Protein AF-A0A183GNB1-F1 (afdb_monomer_lite)

InterPro domains:
  IPR002225 3-beta hydroxysteroid dehydrogenase/isomerase [PF01073] (39-148)
  IPR036291 NAD(P)-binding domain superfamily [SSF51735] (34-168)
  IPR050177 Bifunctional lipid A modification and metabolic enzymes [PTHR43245] (42-143)

Secondary structure (DSSP, 8-state):
-EEE--TTS-HHHHHHHHHHH--TT-EEEEE--------SS----HHHHHHHHTHHHHHHHHHHHHTT--EEEEEEEGGGT-SSS---S--TTPPPPPTTT-SSHHHHHHHHHHHHHHHT-BTTBEEEEEEE----BTTBHHHHHHHHHHHHHH-GGGHHHHHHHSTTS--TT----------

Organism: Heligmosomoides polygyrus (NCBI:txid6339)

Radius of gyration: 19.59 Å; chains: 1; bounding box: 43×41×56 Å

pLDDT: mean 71.96, std 20.67, range [26.19, 97.62]

Structure (mmCIF, N/CA/C/O backbone):
data_AF-A0A183GNB1-F1
#
_entry.id   AF-A0A183GNB1-F1
#
loop_
_atom_site.group_PDB
_atom_site.id
_atom_site.type_symbol
_atom_site.label_atom_id
_atom_site.label_alt_id
_atom_site.label_comp_id
_atom_site.label_asym_id
_atom_site.label_entity_id
_atom_site.label_seq_id
_atom_site.pdbx_PDB_ins_code
_atom_site.Cartn_x
_atom_site.Cartn_y
_atom_site.Cartn_z
_atom_site.occupancy
_atom_site.B_iso_or_equiv
_atom_site.auth_seq_id
_atom_site.auth_comp_id
_atom_site.auth_asym_id
_atom_site.auth_atom_id
_atom_site.pdbx_PDB_model_num
ATOM 1 N N . MET A 1 1 ? -6.796 13.794 7.425 1.00 56.38 1 MET A N 1
ATOM 2 C CA . MET A 1 1 ? -5.483 14.149 7.999 1.00 56.38 1 MET A CA 1
ATOM 3 C C . MET A 1 1 ? -4.406 13.296 7.355 1.00 56.38 1 MET A C 1
ATOM 5 O O . MET A 1 1 ? -4.562 12.081 7.336 1.00 56.38 1 MET A O 1
ATOM 9 N N . VAL A 1 2 ? -3.344 13.912 6.834 1.00 59.19 2 VAL A N 1
ATOM 10 C CA . VAL A 1 2 ? -2.222 13.196 6.204 1.00 59.19 2 VAL A CA 1
ATOM 11 C C . VAL A 1 2 ? -1.148 12.891 7.252 1.00 59.19 2 VAL A C 1
ATOM 13 O O . VAL A 1 2 ? -0.772 13.775 8.023 1.00 59.19 2 VAL A O 1
ATOM 16 N N . ILE A 1 3 ? -0.673 11.644 7.311 1.00 66.12 3 ILE A N 1
ATOM 17 C CA . ILE A 1 3 ? 0.451 11.232 8.161 1.00 66.12 3 ILE A CA 1
ATOM 18 C C . ILE A 1 3 ? 1.480 10.481 7.326 1.00 66.12 3 ILE A C 1
ATOM 20 O O . ILE A 1 3 ? 1.217 9.423 6.750 1.00 66.12 3 ILE A O 1
ATOM 24 N N . THR A 1 4 ? 2.696 11.002 7.349 1.00 60.69 4 THR A N 1
ATOM 25 C CA . THR A 1 4 ? 3.888 10.347 6.820 1.00 60.69 4 THR A CA 1
ATOM 26 C C . THR A 1 4 ? 4.558 9.531 7.923 1.00 60.69 4 THR A C 1
ATOM 28 O O . THR A 1 4 ? 4.643 9.999 9.062 1.00 60.69 4 THR A O 1
ATOM 31 N N . SER A 1 5 ? 5.108 8.356 7.616 1.00 56.81 5 SER A N 1
ATOM 32 C CA . SER A 1 5 ? 5.868 7.526 8.573 1.00 56.81 5 SER A CA 1
ATOM 33 C C . SER A 1 5 ? 7.277 8.072 8.894 1.00 56.81 5 SER A C 1
ATOM 35 O O . SER A 1 5 ? 8.180 7.305 9.223 1.00 56.81 5 SER A O 1
ATOM 37 N N . ASN A 1 6 ? 7.455 9.400 8.840 1.00 53.28 6 ASN A N 1
ATOM 38 C CA . ASN A 1 6 ? 8.746 10.085 8.886 1.00 53.28 6 ASN A CA 1
ATOM 39 C C . ASN A 1 6 ? 9.591 9.662 10.101 1.00 53.28 6 ASN A C 1
ATOM 41 O O . ASN A 1 6 ? 9.135 9.693 11.251 1.00 53.28 6 ASN A O 1
ATOM 45 N N . ILE A 1 7 ? 10.832 9.249 9.826 1.00 46.75 7 ILE A N 1
ATOM 46 C CA . ILE A 1 7 ? 11.751 8.651 10.806 1.00 46.75 7 ILE A CA 1
ATOM 47 C C . ILE A 1 7 ? 12.229 9.682 11.836 1.00 46.75 7 ILE A C 1
ATOM 49 O O . ILE A 1 7 ? 12.498 9.310 12.977 1.00 46.75 7 ILE A O 1
ATOM 53 N N . GLU A 1 8 ? 12.269 10.963 11.469 1.00 38.72 8 GLU A N 1
ATOM 54 C CA . GLU A 1 8 ? 12.941 12.030 12.227 1.00 38.72 8 GLU A CA 1
ATOM 55 C C . GLU A 1 8 ? 12.288 12.380 13.572 1.00 38.72 8 GLU A C 1
ATOM 57 O O . GLU A 1 8 ? 12.899 13.033 14.412 1.00 38.72 8 GLU A O 1
ATOM 62 N N . VAL A 1 9 ? 11.060 11.921 13.836 1.00 49.03 9 VAL A N 1
ATOM 63 C CA . VAL A 1 9 ? 10.393 12.179 15.121 1.00 49.03 9 VAL A CA 1
ATOM 64 C C . VAL A 1 9 ? 10.625 11.008 16.084 1.00 49.03 9 VAL A C 1
ATOM 66 O O . VAL A 1 9 ? 10.142 9.906 15.792 1.00 49.03 9 VAL A O 1
ATOM 69 N N . PRO A 1 10 ? 11.259 11.210 17.259 1.00 49.16 10 PRO A N 1
ATOM 70 C CA . PRO A 1 10 ? 11.464 10.161 18.259 1.00 49.16 10 PRO A CA 1
ATOM 71 C C . PRO A 1 10 ? 10.163 9.446 18.647 1.00 49.16 10 PRO A C 1
ATOM 73 O O . PRO A 1 10 ? 9.114 10.080 18.789 1.00 49.16 10 PRO A O 1
ATOM 76 N N . HIS A 1 11 ? 10.228 8.129 18.878 1.00 57.47 11 HIS A N 1
ATOM 77 C CA . HIS A 1 11 ? 9.062 7.250 19.076 1.00 57.47 11 HIS A CA 1
ATOM 78 C C . HIS A 1 11 ? 8.046 7.771 20.117 1.00 57.47 11 HIS A C 1
ATOM 80 O O . HIS A 1 11 ? 6.846 7.825 19.844 1.00 57.47 11 HIS A O 1
ATOM 86 N N . LYS A 1 12 ? 8.514 8.242 21.285 1.00 58.78 12 LYS A N 1
ATOM 87 C CA . LYS A 1 12 ? 7.648 8.812 22.338 1.00 58.78 12 LYS A CA 1
ATOM 88 C C . LYS A 1 12 ? 6.922 10.086 21.875 1.00 58.78 12 LYS A C 1
ATOM 90 O O . LYS A 1 12 ? 5.723 10.241 22.108 1.00 58.78 12 LYS A O 1
ATOM 95 N N . ARG A 1 13 ? 7.629 10.982 21.177 1.00 60.34 13 ARG A N 1
ATOM 96 C CA . ARG A 1 13 ? 7.085 12.252 20.666 1.00 60.34 13 ARG A CA 1
ATOM 97 C C . ARG A 1 13 ? 6.095 12.004 19.525 1.00 60.34 13 ARG A C 1
ATOM 99 O O . ARG A 1 13 ? 5.042 12.636 19.483 1.00 60.34 13 ARG A O 1
ATOM 106 N N . ARG A 1 14 ? 6.372 11.008 18.678 1.00 64.62 14 ARG A N 1
ATOM 107 C CA . ARG A 1 14 ? 5.491 10.545 17.599 1.00 64.62 14 ARG A CA 1
ATOM 108 C C . ARG A 1 14 ? 4.160 10.027 18.136 1.00 64.62 14 ARG A C 1
ATOM 110 O O . ARG A 1 14 ? 3.121 10.508 17.703 1.00 64.62 14 ARG A O 1
ATOM 117 N N . ASN A 1 15 ? 4.171 9.142 19.133 1.00 63.59 15 ASN A N 1
ATOM 118 C CA . ASN A 1 15 ? 2.938 8.613 19.729 1.00 63.59 15 ASN A CA 1
ATOM 119 C C . ASN A 1 15 ? 2.092 9.706 20.393 1.00 63.59 15 ASN A C 1
ATOM 121 O O . ASN A 1 15 ? 0.869 9.684 20.281 1.00 63.59 15 ASN A O 1
ATOM 125 N N . LYS A 1 16 ? 2.723 10.701 21.031 1.00 67.00 16 LYS A N 1
ATOM 126 C CA . LYS A 1 16 ? 2.013 11.863 21.590 1.00 67.00 16 LYS A CA 1
ATOM 127 C C . LYS A 1 16 ? 1.358 12.716 20.495 1.00 67.00 16 LYS A C 1
ATOM 129 O O . LYS A 1 16 ? 0.213 13.134 20.653 1.00 67.00 16 LYS A O 1
ATOM 134 N N . ILE A 1 17 ? 2.048 12.933 19.371 1.00 68.00 17 ILE A N 1
ATOM 135 C CA . ILE A 1 17 ? 1.496 13.642 18.206 1.00 68.00 17 ILE A CA 1
ATOM 136 C C . ILE A 1 17 ? 0.333 12.853 17.596 1.00 68.00 17 ILE A C 1
ATOM 138 O O . ILE A 1 17 ? -0.721 13.439 17.368 1.00 68.00 17 ILE A O 1
ATOM 142 N N . LEU A 1 18 ? 0.494 11.543 17.385 1.00 67.44 18 LEU A N 1
ATOM 143 C CA . LEU A 1 18 ? -0.556 10.669 16.853 1.00 67.44 18 LEU A CA 1
ATOM 144 C C . LEU A 1 18 ? -1.793 10.675 17.761 1.00 67.44 18 LEU A C 1
ATOM 146 O O . LEU A 1 18 ? -2.888 10.883 17.255 1.00 67.44 18 LEU A 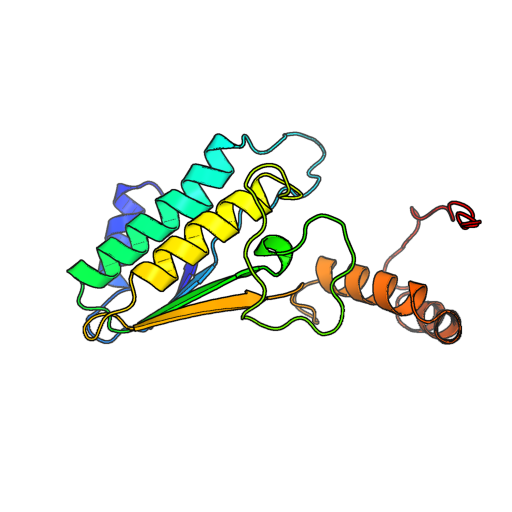O 1
ATOM 150 N N . LYS A 1 19 ? -1.627 10.590 19.089 1.00 67.12 19 LYS A N 1
ATOM 151 C CA . LYS A 1 19 ? -2.716 10.739 20.080 1.00 67.12 19 LYS A CA 1
ATOM 152 C C . LYS A 1 19 ? -3.455 12.059 19.974 1.00 67.12 19 LYS A C 1
ATOM 154 O O . LYS A 1 19 ? -4.679 12.073 20.001 1.00 67.12 19 LYS A O 1
ATOM 159 N N . LYS A 1 20 ? -2.732 13.167 19.823 1.00 69.00 20 LYS A N 1
ATOM 160 C CA . LYS A 1 20 ? -3.358 14.491 19.713 1.00 69.00 20 LYS A CA 1
ATOM 161 C C . LYS A 1 20 ? -4.121 14.663 18.394 1.00 69.00 20 LYS A C 1
ATOM 163 O O . LYS A 1 20 ? -5.137 15.356 18.362 1.00 69.00 20 LYS A O 1
ATOM 168 N N . LYS A 1 21 ? -3.597 14.070 17.320 1.00 69.38 21 LYS A N 1
ATOM 169 C CA . LYS A 1 21 ? -4.018 14.301 15.936 1.00 69.38 21 LYS A CA 1
ATOM 170 C C . LYS A 1 21 ? -5.082 13.306 15.430 1.00 69.38 21 LYS A C 1
ATOM 172 O O . LYS A 1 21 ? -5.975 13.707 14.694 1.00 69.38 21 LYS A O 1
ATOM 177 N N . LEU A 1 22 ? -5.019 12.033 15.821 1.00 68.19 22 LEU A N 1
ATOM 178 C CA . LEU A 1 22 ? -6.016 11.003 15.495 1.00 68.19 22 LEU A CA 1
ATOM 179 C C . LEU A 1 22 ? -7.053 10.937 16.618 1.00 68.19 22 LEU A C 1
ATOM 181 O O . LEU A 1 22 ? -6.831 10.302 17.648 1.00 68.19 22 LEU A O 1
ATOM 185 N N . ARG A 1 23 ? -8.174 11.627 16.409 1.00 66.75 23 ARG A N 1
ATOM 186 C CA . ARG A 1 23 ? -9.365 11.572 17.266 1.00 66.75 23 ARG A CA 1
ATOM 187 C C . ARG A 1 23 ? -10.403 10.622 16.659 1.00 66.75 23 ARG A C 1
ATOM 189 O O . ARG A 1 23 ? -10.332 10.320 15.465 1.00 66.75 23 ARG A O 1
ATOM 196 N N . CYS A 1 24 ? -11.370 10.191 17.469 1.00 61.50 24 CYS A N 1
ATOM 197 C CA . CYS A 1 24 ? -12.533 9.436 16.996 1.00 61.50 24 CYS A CA 1
ATOM 198 C C . CYS A 1 24 ? -13.189 10.170 15.808 1.00 61.50 24 CYS A C 1
ATOM 200 O O . CYS A 1 24 ? -13.347 11.391 15.852 1.00 61.50 24 CYS A O 1
ATOM 202 N N . GLY A 1 25 ? -13.496 9.449 14.726 1.00 61.12 25 GLY A N 1
ATOM 203 C CA . GLY A 1 25 ? -14.081 10.025 13.504 1.00 61.12 25 GLY A CA 1
ATOM 204 C C . GLY A 1 25 ? -13.089 10.634 12.498 1.00 61.12 25 GLY A C 1
ATOM 205 O O . GLY A 1 25 ? -13.501 11.058 11.417 1.00 61.12 25 GLY A O 1
ATOM 206 N N . ALA A 1 26 ? -11.783 10.661 12.794 1.00 65.81 26 ALA A N 1
ATOM 207 C CA . ALA A 1 26 ? -10.776 11.141 11.846 1.00 65.81 26 ALA A CA 1
ATOM 208 C C . ALA A 1 26 ? -10.652 10.234 10.603 1.00 65.81 26 ALA A C 1
ATOM 210 O O . ALA A 1 26 ? -11.013 9.061 10.609 1.00 65.81 26 ALA A O 1
ATOM 211 N N . ARG A 1 27 ? -10.092 10.780 9.519 1.00 76.62 27 ARG A N 1
ATOM 212 C CA . ARG A 1 27 ? -9.706 10.018 8.318 1.00 76.62 27 ARG A CA 1
ATOM 213 C C . ARG A 1 27 ? -8.201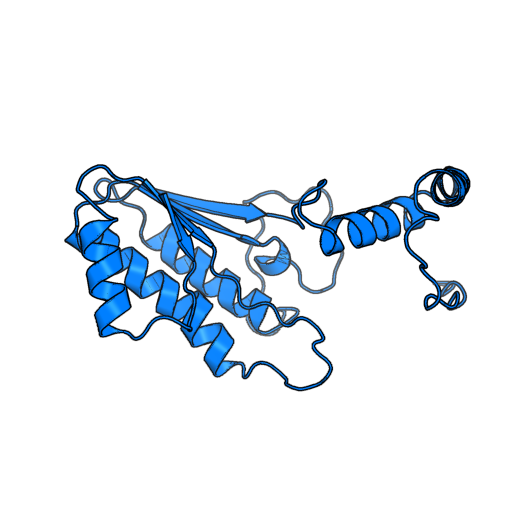 10.103 8.154 1.00 76.62 27 ARG A C 1
ATOM 215 O O . ARG A 1 27 ? -7.660 11.219 8.141 1.00 76.62 27 ARG A O 1
ATOM 222 N N . LEU A 1 28 ? -7.538 8.959 8.047 1.00 73.81 28 LEU A N 1
ATOM 223 C CA . LEU A 1 28 ? -6.092 8.888 7.907 1.00 73.81 28 LEU A CA 1
ATOM 224 C C . LEU A 1 28 ? -5.704 8.692 6.444 1.00 73.81 28 LEU A C 1
ATOM 226 O O . LEU A 1 28 ? -6.127 7.727 5.831 1.00 73.81 28 LEU A O 1
ATOM 230 N N . PHE A 1 29 ? -4.874 9.585 5.913 1.00 72.88 29 PHE A N 1
ATOM 231 C CA . PHE A 1 29 ? -4.192 9.407 4.633 1.00 72.88 29 PHE A CA 1
ATOM 232 C C . PHE A 1 29 ? -2.723 9.120 4.912 1.00 72.88 29 PHE A C 1
ATOM 234 O O . PHE A 1 29 ? -2.007 9.981 5.431 1.00 72.88 29 PHE A O 1
ATOM 241 N N . HIS A 1 30 ? -2.280 7.903 4.629 1.00 73.12 30 HIS A N 1
ATOM 242 C CA . HIS A 1 30 ? -0.932 7.463 4.932 1.00 73.12 30 HIS A CA 1
ATOM 243 C C . HIS A 1 30 ? -0.051 7.462 3.686 1.00 73.12 30 HIS A C 1
ATOM 245 O O . HIS A 1 30 ? -0.259 6.674 2.769 1.00 73.12 30 HIS A O 1
ATOM 251 N N . GLN A 1 31 ? 0.977 8.310 3.695 1.00 70.69 31 GLN A N 1
ATOM 252 C CA . GLN A 1 31 ? 2.046 8.295 2.701 1.00 70.69 31 GLN A CA 1
ATOM 253 C C . GLN A 1 31 ? 3.300 7.670 3.321 1.00 70.69 31 GLN A C 1
ATOM 255 O O . GLN A 1 31 ? 4.068 8.344 4.012 1.00 70.69 31 GLN A O 1
ATOM 260 N N . SER A 1 32 ? 3.499 6.364 3.116 1.00 64.06 32 SER A N 1
ATOM 261 C CA . SER A 1 32 ? 4.799 5.735 3.370 1.00 64.06 32 SER A CA 1
ATOM 262 C C . SER A 1 32 ? 5.718 5.985 2.184 1.00 64.06 32 SER A C 1
ATOM 264 O O . SER A 1 32 ? 5.451 5.518 1.073 1.00 64.06 32 SER A O 1
ATOM 266 N N . ASN A 1 33 ? 6.775 6.764 2.413 1.00 63.09 33 ASN A N 1
ATOM 267 C CA . ASN A 1 33 ? 7.692 7.155 1.353 1.00 63.09 33 ASN A CA 1
ATOM 268 C C . ASN A 1 33 ? 9.140 7.168 1.848 1.00 63.09 33 ASN A C 1
ATOM 270 O O . ASN A 1 33 ? 9.674 8.197 2.247 1.00 63.09 33 ASN A O 1
ATOM 274 N N . ILE A 1 34 ? 9.786 6.005 1.788 1.00 59.09 34 ILE A N 1
ATOM 275 C CA . ILE A 1 34 ? 11.235 5.941 1.573 1.00 59.09 34 ILE A CA 1
ATOM 276 C C . ILE A 1 34 ? 11.454 5.294 0.229 1.00 59.09 34 ILE A C 1
ATOM 278 O O . ILE A 1 34 ? 11.365 4.077 0.105 1.00 59.09 34 ILE A O 1
ATOM 282 N N . PHE A 1 35 ? 11.698 6.133 -0.766 1.00 59.47 35 PHE A N 1
ATOM 283 C CA . PHE A 1 35 ? 12.087 5.720 -2.101 1.00 59.47 35 PHE A CA 1
ATOM 284 C C . PHE A 1 35 ? 13.616 5.752 -2.182 1.00 59.47 35 PHE A C 1
ATOM 286 O O . PHE A 1 35 ? 14.232 6.687 -1.668 1.00 59.47 35 PHE A O 1
ATOM 293 N N . HIS A 1 36 ? 14.239 4.773 -2.841 1.00 52.38 36 HIS A N 1
ATOM 294 C CA . HIS A 1 36 ? 15.641 4.906 -3.244 1.00 52.38 36 HIS A CA 1
ATOM 295 C C . HIS A 1 36 ? 15.725 6.010 -4.301 1.00 52.38 36 HIS A C 1
ATOM 297 O O . HIS A 1 36 ? 15.523 5.776 -5.491 1.00 52.38 36 HIS A O 1
ATOM 303 N N . THR A 1 37 ? 15.978 7.245 -3.885 1.00 40.00 37 THR A N 1
ATOM 304 C CA . THR A 1 37 ? 16.482 8.265 -4.802 1.00 40.00 37 THR A CA 1
ATOM 305 C C . THR A 1 37 ? 17.996 8.209 -4.773 1.00 40.00 37 THR A C 1
ATOM 307 O O . THR A 1 37 ? 18.565 8.068 -3.696 1.00 40.00 37 THR A O 1
ATOM 310 N N . GLN A 1 38 ? 18.620 8.337 -5.944 1.00 38.91 38 GLN A N 1
ATOM 311 C CA . GLN A 1 38 ? 20.061 8.482 -6.179 1.00 38.91 38 GLN A CA 1
ATOM 312 C C . GLN A 1 38 ? 20.663 9.717 -5.467 1.00 38.91 38 GLN A C 1
ATOM 314 O O . GLN A 1 38 ? 21.248 10.597 -6.096 1.00 38.91 38 GLN A O 1
ATOM 319 N N . SER A 1 39 ? 20.528 9.832 -4.147 1.00 38.16 39 SER A N 1
ATOM 320 C CA . SER A 1 39 ? 21.435 10.648 -3.357 1.00 38.16 39 SER A CA 1
ATOM 321 C C . SER A 1 39 ? 22.788 9.967 -3.460 1.00 38.16 39 SER A C 1
ATOM 323 O O . SER A 1 39 ? 22.944 8.827 -3.036 1.00 38.16 39 SER A O 1
ATOM 325 N N . ARG A 1 40 ? 23.743 10.667 -4.075 1.00 36.91 40 ARG A N 1
ATOM 326 C CA . ARG A 1 40 ? 25.112 10.252 -4.429 1.00 36.91 40 ARG A CA 1
ATOM 327 C C . ARG A 1 40 ? 25.969 9.648 -3.296 1.00 36.91 40 ARG A C 1
ATOM 329 O O . ARG A 1 40 ? 27.158 9.446 -3.500 1.00 36.91 40 ARG A O 1
ATOM 336 N N . LYS A 1 41 ? 25.403 9.351 -2.125 1.00 35.00 41 LYS A N 1
ATOM 337 C CA . LYS A 1 41 ? 25.987 8.573 -1.031 1.00 35.00 41 LYS A CA 1
ATOM 338 C C . LYS A 1 41 ? 24.854 7.881 -0.264 1.00 35.00 41 LYS A C 1
ATOM 340 O O . LYS A 1 41 ? 24.069 8.559 0.391 1.00 35.00 41 LYS A O 1
ATOM 345 N N . GLY A 1 42 ? 24.794 6.554 -0.325 1.00 39.88 42 GLY A N 1
ATOM 346 C CA . GLY A 1 42 ? 23.996 5.736 0.586 1.00 39.88 42 GLY A CA 1
ATOM 347 C C . GLY A 1 42 ? 22.846 5.002 -0.086 1.00 39.88 42 GLY A C 1
ATOM 348 O O . GLY A 1 42 ? 21.763 5.553 -0.274 1.00 39.88 42 GLY A O 1
ATOM 349 N N . ASP A 1 43 ? 23.064 3.719 -0.362 1.00 47.56 43 ASP A N 1
ATOM 350 C CA . ASP A 1 43 ? 21.967 2.768 -0.431 1.00 47.56 43 ASP A CA 1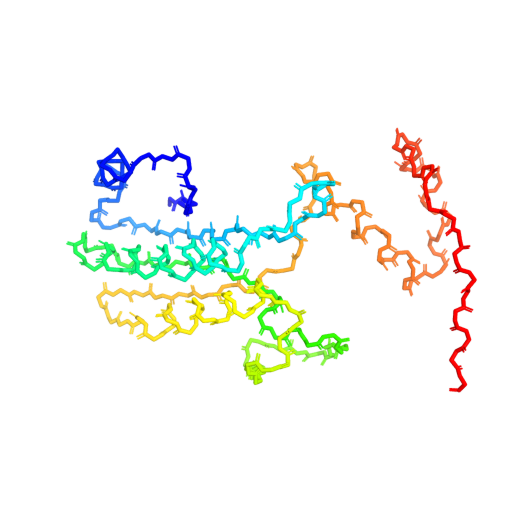
ATOM 351 C C . ASP A 1 43 ? 21.143 2.890 0.855 1.00 47.56 43 ASP A C 1
ATOM 353 O O . ASP A 1 43 ? 21.646 2.629 1.952 1.00 47.56 43 ASP A O 1
ATOM 357 N N . PHE A 1 44 ? 19.877 3.298 0.765 1.00 55.56 44 PHE A N 1
ATOM 358 C CA . PHE A 1 44 ? 18.994 3.123 1.908 1.00 55.56 44 PHE A CA 1
ATOM 359 C C . PHE A 1 44 ? 18.908 1.625 2.196 1.00 55.56 44 PHE A C 1
ATOM 361 O O . PHE A 1 44 ? 18.407 0.847 1.391 1.00 55.56 44 PHE A O 1
ATOM 368 N N . ASN A 1 45 ? 19.415 1.212 3.358 1.00 75.44 45 ASN A N 1
ATOM 369 C CA . ASN A 1 45 ? 19.404 -0.185 3.770 1.00 75.44 45 ASN A CA 1
ATOM 370 C C . ASN A 1 45 ? 17.974 -0.748 3.635 1.00 75.44 45 ASN A C 1
ATOM 372 O O . ASN A 1 45 ? 17.024 -0.147 4.146 1.00 75.44 45 ASN A O 1
ATOM 376 N N . ARG A 1 46 ? 17.817 -1.905 2.972 1.00 82.12 46 ARG A N 1
ATOM 377 C CA . ARG A 1 46 ? 16.538 -2.633 2.824 1.00 82.12 46 ARG A CA 1
ATOM 378 C C . ARG A 1 46 ? 15.762 -2.709 4.141 1.00 82.12 46 ARG A C 1
ATOM 380 O O . ARG A 1 46 ? 14.541 -2.563 4.155 1.00 82.12 46 ARG A O 1
ATOM 387 N N . TYR A 1 47 ? 16.482 -2.851 5.253 1.00 84.44 47 TYR A N 1
ATOM 388 C CA . TYR A 1 47 ? 15.938 -2.798 6.604 1.00 84.44 47 TYR A CA 1
ATOM 389 C C . TYR A 1 47 ? 15.160 -1.505 6.894 1.00 84.44 47 TYR A C 1
ATOM 391 O O . TYR A 1 47 ? 14.050 -1.555 7.420 1.00 84.44 47 TYR A O 1
ATOM 399 N N . MET A 1 48 ? 15.710 -0.340 6.550 1.00 82.81 48 MET A N 1
ATOM 400 C CA . MET A 1 48 ? 15.074 0.956 6.802 1.00 82.81 48 MET A CA 1
ATOM 401 C C . MET A 1 48 ? 13.827 1.154 5.945 1.00 82.81 48 MET A C 1
ATOM 403 O O . MET A 1 48 ? 12.806 1.612 6.461 1.00 82.81 48 MET A O 1
ATOM 407 N N . ILE A 1 49 ? 13.885 0.746 4.676 1.00 84.56 49 ILE A N 1
ATOM 408 C CA . ILE A 1 49 ? 12.731 0.762 3.767 1.00 84.56 49 ILE A CA 1
ATOM 409 C C . ILE A 1 49 ? 11.605 -0.089 4.356 1.00 84.56 49 ILE A C 1
ATOM 411 O O . ILE A 1 49 ? 10.486 0.393 4.527 1.00 84.56 49 ILE A O 1
ATOM 415 N N . TYR A 1 50 ? 11.912 -1.322 4.761 1.00 87.62 50 TYR A N 1
ATOM 416 C CA . TYR A 1 50 ? 10.944 -2.224 5.378 1.00 87.62 50 TYR A CA 1
ATOM 417 C C . TYR A 1 50 ? 10.373 -1.664 6.689 1.00 87.62 50 TYR A C 1
ATOM 419 O O . TYR A 1 50 ? 9.158 -1.617 6.892 1.00 87.62 50 TYR A O 1
ATOM 427 N N . LYS A 1 51 ? 11.239 -1.172 7.579 1.00 86.19 51 LYS A N 1
ATOM 428 C CA . LYS A 1 51 ? 10.854 -0.617 8.884 1.00 86.19 51 LYS A CA 1
ATOM 429 C C . LYS A 1 51 ? 9.900 0.570 8.762 1.00 86.19 51 LYS A C 1
ATOM 431 O O . LYS A 1 51 ? 9.064 0.780 9.640 1.00 86.19 51 LYS A O 1
ATOM 436 N N . VAL A 1 52 ? 10.018 1.368 7.710 1.00 83.69 52 VAL A N 1
ATOM 437 C CA . VAL A 1 52 ? 9.191 2.566 7.541 1.00 83.69 52 VAL A CA 1
ATOM 438 C C . VAL A 1 52 ? 7.949 2.288 6.724 1.00 83.69 52 VAL A C 1
ATOM 440 O O . VAL A 1 52 ? 6.866 2.725 7.119 1.00 83.69 52 VAL A O 1
ATOM 443 N N . ASN A 1 53 ? 8.094 1.560 5.621 1.00 89.12 53 ASN A N 1
ATOM 444 C CA . ASN A 1 53 ? 6.986 1.314 4.713 1.00 89.12 53 ASN A CA 1
ATOM 445 C C . ASN A 1 53 ? 6.071 0.202 5.211 1.00 89.12 53 ASN A C 1
ATOM 447 O O . ASN A 1 53 ? 4.869 0.352 5.083 1.00 89.12 53 ASN A O 1
ATOM 451 N N . VAL A 1 54 ? 6.603 -0.863 5.816 1.00 91.12 54 VAL A N 1
ATOM 452 C CA . VAL A 1 54 ? 5.792 -1.994 6.299 1.00 91.12 54 VAL A CA 1
ATOM 453 C C . VAL A 1 54 ? 5.464 -1.809 7.774 1.00 91.12 54 VAL A C 1
ATOM 455 O O . VAL A 1 54 ? 4.313 -1.590 8.147 1.00 91.12 54 VAL A O 1
ATOM 458 N N . VAL A 1 55 ? 6.486 -1.794 8.636 1.00 90.62 55 VAL A N 1
ATOM 459 C CA . VAL A 1 55 ? 6.270 -1.729 10.095 1.00 90.62 55 VAL A CA 1
ATOM 460 C C . VAL A 1 55 ? 5.613 -0.406 10.508 1.00 90.62 55 VAL A C 1
ATOM 462 O O . VAL A 1 55 ? 4.802 -0.371 11.434 1.00 90.62 55 VAL A O 1
ATOM 465 N N . GLY A 1 56 ? 5.928 0.696 9.821 1.00 87.50 56 GLY A N 1
ATOM 466 C CA . GLY A 1 56 ? 5.263 1.983 10.030 1.00 87.50 56 GLY A CA 1
ATOM 467 C C . GLY A 1 56 ? 3.764 1.932 9.722 1.00 87.50 56 GLY A C 1
ATOM 468 O O . GLY A 1 56 ? 2.969 2.422 10.525 1.00 87.50 56 GLY A O 1
ATOM 469 N N . THR A 1 57 ? 3.378 1.303 8.611 1.00 91.38 57 THR A N 1
ATOM 470 C CA . THR A 1 57 ? 1.973 1.143 8.211 1.00 91.38 57 THR A CA 1
ATOM 471 C C . THR A 1 57 ? 1.212 0.239 9.177 1.00 91.38 57 THR A C 1
ATOM 473 O O . THR A 1 57 ? 0.165 0.652 9.673 1.00 91.38 57 THR A O 1
ATOM 476 N N . LEU A 1 58 ? 1.772 -0.917 9.553 1.00 93.19 58 LEU A N 1
ATOM 477 C CA . LEU A 1 58 ? 1.164 -1.829 10.533 1.00 93.19 58 LEU A CA 1
ATOM 478 C C . LEU A 1 58 ? 0.865 -1.135 11.867 1.00 93.19 58 LEU A C 1
ATOM 480 O O . LEU A 1 58 ? -0.223 -1.263 12.427 1.00 93.19 58 LEU A O 1
ATOM 484 N N . ARG A 1 59 ? 1.809 -0.323 12.357 1.00 90.56 59 ARG A N 1
ATOM 485 C CA . ARG A 1 59 ? 1.611 0.459 13.584 1.00 90.56 59 ARG A CA 1
ATOM 486 C C . ARG A 1 59 ? 0.490 1.479 13.452 1.00 90.56 59 ARG A C 1
ATOM 488 O O . ARG A 1 59 ? -0.232 1.695 14.419 1.00 90.56 59 ARG A O 1
ATOM 495 N N . LEU A 1 60 ? 0.353 2.128 12.297 1.00 89.50 60 LEU A N 1
ATOM 496 C CA . LEU A 1 60 ? -0.723 3.093 12.075 1.00 89.50 60 LEU A CA 1
ATOM 497 C C . LEU A 1 60 ? -2.091 2.412 11.968 1.00 89.50 60 LEU A C 1
ATOM 499 O O . LEU A 1 60 ? -3.055 2.965 12.493 1.00 89.50 60 LEU A O 1
ATOM 503 N N . LEU A 1 61 ? -2.177 1.228 11.355 1.00 91.69 61 LEU A N 1
ATOM 504 C CA . LEU A 1 61 ? -3.403 0.421 11.334 1.00 91.69 61 LEU A CA 1
ATOM 505 C C . LEU A 1 61 ? -3.836 0.051 12.755 1.00 91.69 61 LEU A C 1
ATOM 507 O O . LEU A 1 61 ? -4.964 0.333 13.154 1.00 91.69 61 LEU A O 1
ATOM 511 N N . GLU A 1 62 ? -2.910 -0.480 13.553 1.00 91.19 62 GLU A N 1
ATOM 512 C CA . GLU A 1 62 ? -3.158 -0.813 14.959 1.00 91.19 62 GLU A CA 1
ATOM 513 C C . GLU A 1 62 ? -3.607 0.410 15.765 1.00 91.19 62 GLU A C 1
ATOM 515 O O . GLU A 1 62 ? -4.542 0.371 16.566 1.00 91.19 62 GLU A O 1
ATOM 520 N N . TYR A 1 63 ? -2.971 1.546 15.509 1.00 88.31 63 TYR A N 1
ATOM 521 C CA . TYR A 1 63 ? -3.322 2.793 16.154 1.00 88.31 63 TYR A CA 1
ATOM 522 C C . TYR A 1 63 ? -4.731 3.279 15.767 1.00 88.31 63 TYR A C 1
ATOM 524 O O . TYR A 1 63 ? -5.479 3.752 16.625 1.00 88.31 63 TYR A O 1
ATOM 532 N N . CYS A 1 64 ? -5.119 3.134 14.498 1.00 89.12 64 CYS A N 1
ATOM 533 C CA . CYS A 1 64 ? -6.464 3.466 14.028 1.00 89.12 64 CYS A CA 1
ATOM 534 C C . CYS A 1 64 ? -7.529 2.607 14.706 1.00 89.12 64 CYS A C 1
ATOM 536 O O . CYS A 1 64 ? -8.543 3.153 15.141 1.00 89.12 64 CYS A O 1
ATOM 538 N N . ARG A 1 65 ? -7.261 1.307 14.889 1.00 90.12 65 ARG A N 1
ATOM 539 C CA . ARG A 1 65 ? -8.142 0.400 15.639 1.00 90.12 65 ARG A CA 1
ATOM 540 C C . ARG A 1 65 ? -8.335 0.873 17.078 1.00 90.12 65 ARG A C 1
ATOM 542 O O . ARG A 1 65 ? -9.466 1.087 17.507 1.00 90.12 65 ARG A O 1
ATOM 549 N N . ARG A 1 66 ? -7.242 1.137 17.803 1.00 90.06 66 ARG A N 1
ATOM 550 C CA . ARG A 1 66 ? -7.291 1.595 19.209 1.00 90.06 66 ARG A CA 1
ATOM 551 C C . ARG A 1 66 ? -8.028 2.919 19.389 1.00 90.06 66 ARG A C 1
ATOM 553 O O . ARG A 1 66 ? -8.727 3.104 20.379 1.00 90.06 66 ARG A O 1
ATOM 560 N N . MET A 1 67 ? -7.866 3.841 18.443 1.00 87.12 67 MET A N 1
ATOM 561 C CA . MET A 1 67 ? -8.461 5.180 18.513 1.00 87.12 67 MET A CA 1
ATOM 562 C C . MET A 1 67 ? -9.828 5.289 17.827 1.00 87.12 67 MET A C 1
ATOM 564 O O . MET A 1 67 ? -10.352 6.400 17.726 1.00 87.12 67 MET A O 1
ATOM 568 N N . LYS A 1 68 ? -10.402 4.173 17.354 1.00 91.56 68 LYS A N 1
ATOM 569 C CA . LYS A 1 68 ? -11.687 4.133 16.633 1.00 91.56 68 LYS A CA 1
ATOM 570 C C . LYS A 1 68 ? -11.721 5.115 15.455 1.00 91.56 68 LYS A C 1
ATOM 572 O O . LYS A 1 68 ? -12.669 5.876 15.261 1.00 91.56 68 LYS A O 1
ATOM 577 N N . VAL A 1 69 ? -10.633 5.143 14.691 1.00 89.75 69 VAL A N 1
ATOM 578 C CA . VAL A 1 69 ? -10.534 5.912 13.449 1.00 89.75 69 VAL A CA 1
ATOM 579 C C . VAL A 1 69 ? -11.248 5.097 12.373 1.00 89.75 69 VAL A C 1
ATOM 581 O O . VAL A 1 69 ? -10.785 4.006 12.067 1.00 89.75 69 VAL A O 1
ATOM 584 N N . PRO A 1 70 ? -12.352 5.583 11.786 1.00 92.00 70 PRO A N 1
ATOM 585 C CA . PRO A 1 70 ? -13.195 4.747 10.934 1.00 92.00 70 PRO A CA 1
ATOM 586 C C . PRO A 1 70 ? -12.636 4.514 9.525 1.00 92.00 70 PRO A C 1
ATOM 588 O O . PRO A 1 70 ? -13.178 3.682 8.802 1.00 92.00 70 PRO A O 1
ATOM 591 N N . ARG A 1 71 ? -11.633 5.291 9.078 1.00 93.25 71 ARG A N 1
ATOM 592 C CA . ARG A 1 71 ? -11.154 5.265 7.683 1.00 93.25 71 ARG A CA 1
ATOM 593 C C . ARG A 1 71 ? -9.641 5.430 7.557 1.00 93.25 71 ARG A C 1
ATOM 595 O O . ARG A 1 71 ? -9.079 6.393 8.091 1.00 93.25 71 ARG A O 1
ATOM 602 N N . PHE A 1 72 ? -9.021 4.557 6.768 1.00 93.69 72 PHE A N 1
ATOM 603 C CA . PHE A 1 72 ? -7.594 4.552 6.447 1.00 93.69 72 PHE A CA 1
ATOM 604 C C . PHE A 1 72 ? -7.374 4.466 4.933 1.00 93.69 72 PHE A C 1
ATOM 606 O O . PHE A 1 72 ? -7.676 3.460 4.307 1.00 93.69 72 PHE A O 1
ATOM 613 N N . VAL A 1 73 ? -6.798 5.504 4.338 1.00 92.75 73 VAL A N 1
ATOM 614 C CA . VAL A 1 73 ? -6.409 5.527 2.926 1.00 92.75 73 VAL A CA 1
ATOM 615 C C . VAL A 1 73 ? -4.894 5.424 2.838 1.00 92.75 73 VAL A C 1
ATOM 617 O O . VAL A 1 73 ? -4.168 6.275 3.356 1.00 92.75 73 VAL A O 1
ATOM 620 N N . PHE A 1 74 ? -4.407 4.383 2.180 1.00 93.38 74 PHE A N 1
ATOM 621 C CA . PHE A 1 74 ? -3.000 4.152 1.917 1.00 93.38 74 PHE A CA 1
ATOM 622 C C . PHE A 1 74 ? -2.622 4.701 0.545 1.00 93.38 74 PHE A C 1
ATOM 624 O O . PHE A 1 74 ? -3.158 4.286 -0.478 1.00 93.38 74 PHE A O 1
ATOM 631 N N . ALA A 1 75 ? -1.668 5.625 0.513 1.00 90.00 75 ALA A N 1
ATOM 632 C CA . ALA A 1 75 ? -1.040 6.039 -0.729 1.00 90.00 75 ALA A CA 1
ATOM 633 C C . ALA A 1 75 ? -0.014 4.976 -1.117 1.00 90.00 75 ALA A C 1
ATOM 635 O O . ALA A 1 75 ? 1.116 4.985 -0.624 1.00 90.00 75 ALA A O 1
ATOM 636 N N . SER A 1 76 ? -0.427 4.037 -1.955 1.00 91.06 76 SER A N 1
ATOM 637 C CA . SER A 1 76 ? 0.431 3.023 -2.545 1.00 91.06 76 SER A CA 1
ATOM 638 C C . SER A 1 76 ? 1.190 3.581 -3.757 1.00 91.06 76 SER A C 1
ATOM 640 O O . SER A 1 76 ? 1.366 4.792 -3.896 1.00 91.06 76 SER A O 1
ATOM 642 N N . SER A 1 77 ? 1.715 2.706 -4.608 1.00 89.62 77 SER A N 1
ATOM 643 C CA . SER A 1 77 ? 2.469 3.074 -5.800 1.00 89.62 77 SER A CA 1
ATOM 644 C C . SER A 1 77 ? 2.210 2.079 -6.920 1.00 89.62 77 SER A C 1
ATOM 646 O O . SER A 1 77 ? 2.121 0.883 -6.664 1.00 89.62 77 SER A O 1
ATOM 648 N N . VAL A 1 78 ? 2.214 2.541 -8.171 1.00 89.88 78 VAL A N 1
ATOM 649 C CA . VAL A 1 78 ? 2.265 1.634 -9.334 1.00 89.88 78 VAL A CA 1
ATOM 650 C C . VAL A 1 78 ? 3.465 0.676 -9.297 1.00 89.88 78 VAL A C 1
ATOM 652 O O . VAL A 1 78 ? 3.436 -0.387 -9.905 1.00 89.88 78 VAL A O 1
ATOM 655 N N . ALA A 1 79 ? 4.514 1.021 -8.538 1.00 89.31 79 ALA A N 1
ATOM 656 C CA . ALA A 1 79 ? 5.698 0.191 -8.359 1.00 89.31 79 ALA A CA 1
ATOM 657 C C . ALA A 1 79 ? 5.378 -1.169 -7.713 1.00 89.31 79 ALA A C 1
ATOM 659 O O . ALA A 1 79 ? 6.204 -2.070 -7.784 1.00 89.31 79 ALA A O 1
ATOM 660 N N . VAL A 1 80 ? 4.198 -1.312 -7.096 1.00 93.56 80 VAL A N 1
ATOM 661 C CA . VAL A 1 80 ? 3.698 -2.557 -6.497 1.00 93.56 80 VAL A CA 1
ATOM 662 C C . VAL A 1 80 ? 3.468 -3.665 -7.526 1.00 93.56 80 VAL A C 1
ATOM 664 O O . VAL A 1 80 ? 3.622 -4.827 -7.177 1.00 93.56 80 VAL A O 1
ATOM 667 N N . ILE A 1 81 ? 3.140 -3.326 -8.772 1.00 93.81 81 ILE A N 1
ATOM 668 C CA . ILE A 1 81 ? 2.899 -4.312 -9.843 1.00 93.81 81 ILE A CA 1
ATOM 669 C C . ILE A 1 81 ? 3.937 -4.245 -10.967 1.00 93.81 81 ILE A C 1
ATOM 671 O O . ILE A 1 81 ? 3.955 -5.089 -11.855 1.00 93.81 81 ILE A O 1
ATOM 675 N N . PHE A 1 82 ? 4.827 -3.253 -10.932 1.00 90.62 82 PHE A N 1
ATOM 676 C CA . PHE A 1 82 ? 5.847 -3.080 -11.956 1.00 90.62 82 PHE A CA 1
ATOM 677 C C . PHE A 1 82 ? 7.048 -4.009 -11.728 1.00 90.62 82 PHE A C 1
ATOM 679 O O . PHE A 1 82 ? 7.793 -3.859 -10.755 1.00 90.62 82 PHE A O 1
ATOM 686 N N . THR A 1 83 ? 7.264 -4.921 -12.673 1.00 89.88 83 THR A N 1
ATOM 687 C CA . THR A 1 83 ? 8.361 -5.908 -12.684 1.00 89.88 83 THR A CA 1
ATOM 688 C C . THR A 1 83 ? 9.471 -5.564 -13.685 1.00 89.88 83 THR A C 1
ATOM 690 O O . THR A 1 83 ? 10.329 -6.389 -13.978 1.00 89.88 83 THR A O 1
ATOM 693 N N . GLY A 1 84 ? 9.473 -4.344 -14.234 1.00 85.56 84 GLY A N 1
ATOM 694 C CA . GLY A 1 84 ? 10.393 -3.943 -15.308 1.00 85.56 84 GLY A CA 1
ATOM 695 C C . GLY A 1 84 ? 9.851 -4.182 -16.719 1.00 85.56 84 GLY A C 1
ATOM 696 O O . GLY A 1 84 ? 10.488 -3.768 -17.682 1.00 85.56 84 GLY A O 1
ATOM 697 N N . LYS A 1 85 ? 8.676 -4.808 -16.842 1.00 86.56 85 LYS A N 1
ATOM 698 C CA . LYS A 1 85 ? 7.949 -4.990 -18.104 1.00 86.56 85 LYS A CA 1
ATOM 699 C C . LYS A 1 85 ? 6.842 -3.950 -18.246 1.00 86.56 85 LYS A C 1
ATOM 701 O O . LYS A 1 85 ? 6.335 -3.435 -17.247 1.00 86.56 85 LYS A O 1
ATOM 706 N N . GLU A 1 86 ? 6.491 -3.644 -19.489 1.00 87.00 86 GLU A N 1
ATOM 707 C CA . GLU A 1 86 ? 5.385 -2.742 -19.797 1.00 87.00 86 GLU A CA 1
ATOM 708 C C . GLU A 1 86 ? 4.061 -3.284 -19.240 1.00 87.00 86 GLU A C 1
ATOM 710 O O . GLU A 1 86 ? 3.813 -4.490 -19.238 1.00 87.00 86 GLU A O 1
ATOM 715 N N . LEU A 1 87 ? 3.222 -2.373 -18.745 1.00 87.06 87 LEU A N 1
ATOM 716 C CA . LEU A 1 87 ? 1.883 -2.670 -18.255 1.00 87.06 87 LEU A CA 1
ATOM 717 C C . LEU A 1 87 ? 0.877 -1.985 -19.183 1.00 87.06 87 LEU A C 1
ATOM 719 O O . LEU A 1 87 ? 0.748 -0.762 -19.152 1.00 87.06 87 LEU A O 1
ATOM 723 N N . VAL A 1 88 ? 0.173 -2.767 -20.000 1.00 89.94 88 VAL A N 1
ATOM 724 C CA . VAL A 1 88 ? -0.780 -2.266 -21.002 1.00 89.94 88 VAL A CA 1
ATOM 725 C C . VAL A 1 88 ? -2.204 -2.500 -20.510 1.00 89.94 88 VAL A C 1
ATOM 727 O O . VAL A 1 88 ? -2.565 -3.633 -20.208 1.00 89.94 88 VAL A O 1
ATOM 730 N N . ASN A 1 89 ? -3.010 -1.434 -20.430 1.00 89.25 89 ASN A N 1
ATOM 731 C CA . ASN A 1 89 ? -4.424 -1.480 -20.018 1.00 89.25 89 ASN A CA 1
ATOM 732 C C . ASN A 1 89 ? -4.685 -2.242 -18.701 1.00 89.25 89 ASN A C 1
ATOM 734 O O . ASN A 1 89 ? -5.722 -2.881 -18.536 1.00 89.25 89 ASN A O 1
ATOM 738 N N . VAL A 1 90 ? -3.740 -2.180 -17.760 1.00 88.50 90 VAL A N 1
ATOM 739 C CA . VAL A 1 90 ? -3.888 -2.802 -16.440 1.00 88.50 90 VAL A CA 1
ATOM 740 C C . VAL A 1 90 ? -4.762 -1.951 -15.521 1.00 88.50 90 VAL A C 1
ATOM 742 O O . VAL A 1 90 ? -4.719 -0.722 -15.571 1.00 88.50 90 VAL A O 1
ATOM 745 N N . ASN A 1 91 ? -5.507 -2.611 -14.640 1.00 89.31 91 ASN A N 1
ATOM 746 C CA . ASN A 1 91 ? -6.326 -1.979 -13.608 1.00 89.31 91 ASN A CA 1
ATOM 747 C C . ASN A 1 91 ? -5.872 -2.415 -12.198 1.00 89.31 91 ASN A C 1
ATOM 749 O O . ASN A 1 91 ? -4.837 -3.065 -12.016 1.00 89.31 91 ASN A O 1
ATOM 753 N N . GLU A 1 92 ? -6.629 -2.029 -11.176 1.00 85.19 92 GLU A N 1
ATOM 754 C CA . GLU A 1 92 ? -6.335 -2.316 -9.773 1.00 85.19 92 GLU A CA 1
ATOM 755 C C . GLU A 1 92 ? -6.375 -3.812 -9.419 1.00 85.19 92 GLU A C 1
ATOM 757 O O . GLU A 1 92 ? -5.709 -4.210 -8.460 1.00 85.19 92 GLU A O 1
ATOM 762 N N . ASP A 1 93 ? -7.062 -4.635 -10.217 1.00 90.00 93 ASP A N 1
ATOM 763 C CA . ASP A 1 93 ? -7.166 -6.088 -10.027 1.00 90.00 93 ASP A CA 1
ATOM 764 C C . ASP A 1 93 ? -5.919 -6.844 -10.508 1.00 90.00 93 ASP A C 1
ATOM 766 O O . ASP A 1 93 ? -5.784 -8.045 -10.264 1.00 90.00 93 ASP A O 1
ATOM 770 N N . TYR A 1 94 ? -4.983 -6.155 -11.174 1.00 92.88 94 TYR A N 1
ATOM 771 C CA . TYR A 1 94 ? -3.755 -6.777 -11.655 1.00 92.88 94 TYR A CA 1
ATOM 772 C C . TYR A 1 94 ? -2.987 -7.429 -10.490 1.00 92.88 94 TYR A C 1
ATOM 774 O O . TYR A 1 94 ? -2.738 -6.763 -9.467 1.00 92.88 94 TYR A O 1
ATOM 782 N N . PRO A 1 95 ? -2.603 -8.714 -10.625 1.00 93.50 95 PRO A N 1
ATOM 783 C CA . PRO A 1 95 ? -2.050 -9.478 -9.524 1.00 93.50 95 PRO A CA 1
ATOM 784 C C . PRO A 1 95 ? -0.713 -8.903 -9.072 1.00 93.50 95 PRO A C 1
ATOM 786 O O . PRO A 1 95 ? 0.068 -8.336 -9.839 1.00 93.50 95 PRO A O 1
ATOM 789 N N . TYR A 1 96 ? -0.434 -9.085 -7.788 1.00 95.25 96 TYR A N 1
ATOM 790 C CA . TYR A 1 96 ? 0.895 -8.808 -7.278 1.00 95.25 96 TYR A CA 1
ATOM 791 C C . TYR A 1 96 ? 1.894 -9.816 -7.862 1.00 95.25 96 TYR A C 1
ATOM 793 O O . TYR A 1 96 ? 1.584 -11.008 -7.879 1.00 95.25 96 TYR A O 1
ATOM 801 N N . PRO A 1 97 ? 3.100 -9.374 -8.239 1.00 94.12 97 PRO A N 1
ATOM 802 C CA . PRO A 1 97 ? 4.136 -10.271 -8.724 1.00 94.12 97 PRO A CA 1
ATOM 803 C C . PRO A 1 97 ? 4.740 -11.101 -7.583 1.00 94.12 97 PRO A C 1
ATOM 805 O O . PRO A 1 97 ? 4.554 -10.795 -6.389 1.00 94.12 97 PRO A O 1
ATOM 808 N N . ASP A 1 98 ? 5.505 -12.127 -7.951 1.00 93.94 98 ASP A N 1
ATOM 809 C CA . ASP A 1 98 ? 6.262 -12.925 -6.995 1.00 93.94 98 ASP A CA 1
ATOM 810 C C . ASP A 1 98 ? 7.346 -12.091 -6.303 1.00 93.94 98 ASP A C 1
ATOM 812 O O . ASP A 1 98 ? 7.861 -11.103 -6.833 1.00 93.94 98 ASP A O 1
ATOM 816 N N . GLU A 1 99 ? 7.758 -12.509 -5.099 1.00 88.50 99 GLU A N 1
ATOM 817 C CA . GLU A 1 99 ? 8.740 -11.746 -4.313 1.00 88.50 99 GLU A CA 1
ATOM 818 C C . GLU A 1 99 ? 10.071 -11.511 -5.044 1.00 88.50 99 GLU A C 1
ATOM 820 O O . GLU A 1 99 ? 10.754 -10.519 -4.780 1.00 88.50 99 GLU A O 1
ATOM 825 N N . ARG A 1 100 ? 10.430 -12.408 -5.966 1.00 90.38 100 ARG A N 1
ATOM 826 C CA . ARG A 1 100 ? 11.670 -12.350 -6.751 1.00 90.38 100 ARG A CA 1
ATOM 827 C C . ARG A 1 100 ? 11.575 -11.422 -7.963 1.00 90.38 100 ARG A C 1
ATOM 829 O O . ARG A 1 100 ? 12.608 -11.028 -8.491 1.00 90.38 100 ARG A O 1
ATOM 836 N N . GLU A 1 101 ? 10.365 -11.073 -8.385 1.00 91.44 101 GLU A N 1
ATOM 837 C CA . GLU A 1 101 ? 10.101 -10.275 -9.585 1.00 91.44 101 GLU A CA 1
ATOM 838 C C . GLU A 1 101 ? 9.964 -8.777 -9.287 1.00 91.44 101 GLU A C 1
ATOM 840 O O . GLU A 1 101 ? 9.919 -7.954 -10.204 1.00 91.44 101 GLU A O 1
ATOM 845 N N . TYR A 1 102 ? 9.903 -8.388 -8.008 1.00 91.56 102 TYR A N 1
ATOM 846 C CA . TYR A 1 102 ? 9.867 -6.976 -7.646 1.00 91.56 102 TYR A CA 1
ATOM 847 C C . TYR A 1 102 ? 11.116 -6.252 -8.141 1.00 91.56 102 TYR A C 1
ATOM 849 O O . TYR A 1 102 ? 12.239 -6.573 -7.751 1.00 91.56 102 TYR A O 1
ATOM 857 N N . PHE A 1 103 ? 10.894 -5.175 -8.895 1.00 86.81 103 PHE A N 1
ATOM 858 C CA . PHE A 1 103 ? 11.961 -4.356 -9.467 1.00 86.81 103 PHE A CA 1
ATOM 859 C C . PHE A 1 103 ? 12.958 -3.825 -8.420 1.00 86.81 103 PHE A C 1
ATOM 861 O O . PHE A 1 103 ? 14.145 -3.670 -8.697 1.00 86.81 103 PHE A O 1
ATOM 868 N N . CYS A 1 104 ? 12.494 -3.523 -7.201 1.00 87.00 104 CYS A N 1
ATOM 869 C CA . CYS A 1 104 ? 13.368 -3.110 -6.107 1.00 87.00 104 CYS A CA 1
ATOM 870 C C . CYS A 1 104 ? 12.755 -3.352 -4.717 1.00 87.00 104 CYS A C 1
ATOM 872 O O . CYS A 1 104 ? 11.569 -3.652 -4.558 1.00 87.00 104 CYS A O 1
ATOM 874 N N . ALA A 1 105 ? 13.564 -3.145 -3.670 1.00 87.50 105 ALA A N 1
ATOM 875 C CA . ALA A 1 105 ? 13.130 -3.284 -2.277 1.00 87.50 105 ALA A CA 1
ATOM 876 C C . ALA A 1 105 ? 11.969 -2.342 -1.906 1.00 87.50 105 ALA A C 1
ATOM 878 O O . ALA A 1 105 ? 11.137 -2.689 -1.067 1.00 87.50 105 ALA A O 1
ATOM 879 N N . TYR A 1 106 ? 11.884 -1.167 -2.541 1.00 86.69 106 TYR A N 1
ATOM 880 C CA . TYR A 1 106 ? 10.749 -0.265 -2.359 1.00 86.69 106 TYR A CA 1
ATOM 881 C C . TYR A 1 106 ? 9.452 -0.893 -2.873 1.00 86.69 106 TYR A C 1
ATOM 883 O O . TYR A 1 106 ? 8.498 -0.969 -2.098 1.00 86.69 106 TYR A O 1
ATOM 891 N N . SER A 1 107 ? 9.439 -1.392 -4.116 1.00 90.50 107 SER A N 1
ATOM 892 C CA . SER A 1 107 ? 8.288 -2.071 -4.729 1.00 90.50 107 SER A CA 1
ATOM 893 C C . SER A 1 107 ? 7.755 -3.184 -3.832 1.00 90.50 107 SER A C 1
ATOM 895 O O . SER A 1 107 ? 6.590 -3.156 -3.438 1.00 90.50 107 SER A O 1
ATOM 897 N N . CYS A 1 108 ? 8.648 -4.078 -3.396 1.00 91.88 108 CYS A N 1
ATOM 898 C CA . CYS A 1 108 ? 8.318 -5.164 -2.475 1.00 91.88 108 CYS A CA 1
ATOM 899 C C . CYS A 1 108 ? 7.737 -4.634 -1.149 1.00 91.88 108 CYS A C 1
ATOM 901 O O . CYS A 1 108 ? 6.702 -5.103 -0.679 1.00 91.88 108 CYS A O 1
ATOM 903 N N . SER A 1 109 ? 8.349 -3.603 -0.551 1.00 92.50 109 SER A N 1
ATOM 904 C CA . SER A 1 109 ? 7.871 -3.039 0.720 1.00 92.50 109 SER A CA 1
ATOM 905 C C . SER A 1 109 ? 6.494 -2.372 0.616 1.00 92.50 109 SER A C 1
ATOM 907 O O . SER A 1 109 ? 5.694 -2.474 1.544 1.00 92.50 109 SER A O 1
ATOM 909 N N . LYS A 1 110 ? 6.198 -1.700 -0.505 1.00 92.12 110 LYS A N 1
ATOM 910 C CA . LYS A 1 110 ? 4.889 -1.086 -0.751 1.00 92.12 110 LYS A CA 1
ATOM 911 C C . LYS A 1 110 ? 3.831 -2.148 -1.002 1.00 92.12 110 LYS A C 1
ATOM 913 O O . LYS A 1 110 ? 2.742 -2.006 -0.462 1.00 92.12 110 LYS A O 1
ATOM 918 N N . ALA A 1 111 ? 4.172 -3.214 -1.728 1.00 94.56 111 ALA A N 1
ATOM 919 C CA . ALA A 1 111 ? 3.269 -4.331 -1.982 1.00 94.56 111 ALA A CA 1
ATOM 920 C C . ALA A 1 111 ? 2.876 -5.035 -0.679 1.00 94.56 111 ALA A C 1
ATOM 922 O O . ALA A 1 111 ? 1.694 -5.233 -0.411 1.00 94.56 111 ALA A O 1
ATOM 923 N N . LYS A 1 112 ? 3.859 -5.326 0.187 1.00 95.50 112 LYS A N 1
ATOM 924 C CA . LYS A 1 112 ? 3.612 -5.902 1.518 1.00 95.50 112 LYS A CA 1
ATOM 925 C C . LYS A 1 112 ? 2.701 -5.005 2.356 1.00 95.50 112 LYS A C 1
ATOM 927 O O . LYS A 1 112 ? 1.700 -5.475 2.878 1.00 95.50 112 LYS A O 1
ATOM 932 N N . ALA A 1 113 ? 2.999 -3.710 2.438 1.00 94.88 113 ALA A N 1
ATOM 933 C CA . ALA A 1 113 ? 2.170 -2.766 3.185 1.00 94.88 113 ALA A CA 1
ATOM 934 C C . ALA A 1 113 ? 0.744 -2.622 2.615 1.00 94.88 113 ALA A C 1
ATOM 936 O O . ALA A 1 113 ? -0.204 -2.509 3.385 1.00 94.88 113 ALA A O 1
ATOM 937 N N . GLU A 1 114 ? 0.583 -2.637 1.288 1.00 95.69 114 GLU A N 1
ATOM 938 C CA . GLU A 1 114 ? -0.722 -2.579 0.619 1.00 95.69 114 GLU A CA 1
ATOM 939 C C . GLU A 1 114 ? -1.590 -3.787 0.982 1.00 95.69 114 GLU A C 1
ATOM 941 O O . GLU A 1 114 ? -2.728 -3.603 1.414 1.00 95.69 114 GLU A O 1
ATOM 946 N N . ARG A 1 115 ? -1.035 -5.003 0.899 1.00 96.44 115 ARG A N 1
ATOM 947 C CA . ARG A 1 115 ? -1.741 -6.238 1.276 1.00 96.44 115 ARG A CA 1
ATOM 948 C C . ARG A 1 115 ? -2.236 -6.192 2.723 1.00 96.44 115 ARG A C 1
ATOM 950 O O . ARG A 1 115 ? -3.393 -6.502 2.977 1.00 96.44 115 ARG A O 1
ATOM 957 N N . GLU A 1 116 ? -1.398 -5.735 3.651 1.00 97.38 116 GLU A N 1
ATOM 958 C CA . GLU A 1 116 ? -1.756 -5.591 5.071 1.00 97.38 116 GLU A CA 1
ATOM 959 C C . GLU A 1 116 ? -2.870 -4.560 5.305 1.00 97.38 116 GLU A C 1
ATOM 961 O O . GLU A 1 116 ? -3.734 -4.744 6.161 1.00 97.38 116 GLU A O 1
ATOM 966 N N . VAL A 1 117 ? -2.870 -3.459 4.547 1.00 96.38 117 VAL A N 1
ATOM 967 C CA . VAL A 1 117 ? -3.933 -2.447 4.621 1.00 96.38 117 VAL A CA 1
ATOM 968 C C . VAL A 1 117 ? -5.251 -3.014 4.112 1.00 96.38 117 VAL A C 1
ATOM 970 O O . VAL A 1 117 ? -6.274 -2.821 4.766 1.00 96.38 117 VAL A O 1
ATOM 973 N N . LEU A 1 118 ? -5.246 -3.701 2.970 1.00 96.50 118 LEU A N 1
ATOM 974 C CA . LEU A 1 118 ? -6.459 -4.283 2.396 1.00 96.50 118 LEU A CA 1
ATOM 975 C C . LEU A 1 118 ? -7.015 -5.403 3.287 1.00 96.50 118 LEU A C 1
ATOM 977 O O . LEU A 1 118 ? -8.210 -5.428 3.557 1.00 96.50 118 LEU A O 1
ATOM 981 N N . ALA A 1 119 ? -6.147 -6.249 3.847 1.00 97.62 119 ALA A N 1
ATOM 982 C CA . ALA A 1 119 ? -6.531 -7.279 4.815 1.00 97.62 119 ALA A CA 1
ATOM 983 C C . ALA A 1 119 ? -7.079 -6.703 6.135 1.00 97.62 119 ALA A C 1
ATOM 985 O O . ALA A 1 119 ? -7.746 -7.399 6.896 1.00 97.62 119 ALA A O 1
ATOM 986 N N . ALA A 1 120 ? -6.792 -5.433 6.431 1.00 96.94 120 ALA A N 1
ATOM 987 C CA . ALA A 1 120 ? -7.286 -4.751 7.616 1.00 96.94 120 ALA A CA 1
ATOM 988 C C . ALA A 1 120 ? -8.696 -4.151 7.463 1.00 96.94 120 ALA A C 1
ATOM 990 O O . ALA A 1 120 ? -9.194 -3.641 8.474 1.00 96.94 120 ALA A O 1
ATOM 991 N N . ASP A 1 121 ? -9.313 -4.184 6.270 1.00 97.50 121 ASP A N 1
ATOM 992 C CA . ASP A 1 121 ? -10.678 -3.678 6.057 1.00 97.50 121 ASP A CA 1
ATOM 993 C C . ASP A 1 121 ? -11.689 -4.468 6.887 1.00 97.50 121 ASP A C 1
ATOM 995 O O . ASP A 1 121 ? -11.747 -5.696 6.853 1.00 97.50 121 ASP A O 1
ATOM 999 N N . CYS A 1 122 ? -12.508 -3.749 7.646 1.00 96.62 122 CYS A N 1
ATOM 1000 C CA . CYS A 1 122 ? -13.651 -4.317 8.341 1.00 96.62 122 CYS A CA 1
ATOM 1001 C C . CYS A 1 122 ? -14.704 -3.229 8.613 1.00 96.62 122 CYS A C 1
ATOM 1003 O O . CYS A 1 122 ? -14.424 -2.037 8.457 1.00 96.62 122 CYS A O 1
ATOM 1005 N N . PRO A 1 123 ? -15.917 -3.577 9.087 1.00 96.00 123 PRO A N 1
ATOM 1006 C CA . PRO A 1 123 ? -16.950 -2.580 9.388 1.00 96.00 123 PRO A CA 1
ATOM 1007 C C . PRO A 1 123 ? -16.508 -1.474 10.362 1.00 96.00 123 PRO A C 1
ATOM 1009 O O . PRO A 1 123 ? -16.986 -0.346 10.263 1.00 96.00 123 PRO A O 1
ATOM 1012 N N . ALA A 1 124 ? -15.574 -1.770 11.275 1.00 93.5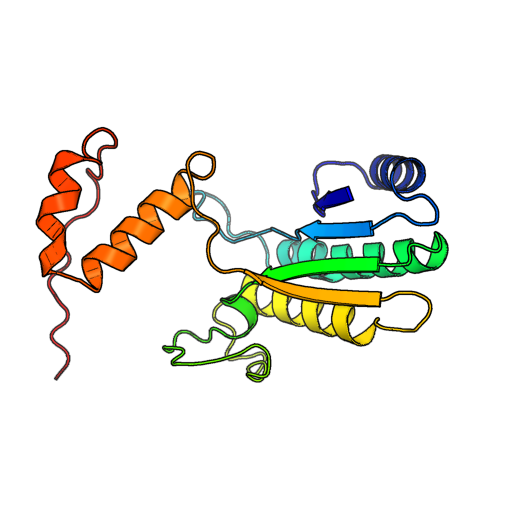6 124 ALA A N 1
ATOM 1013 C CA . ALA A 1 124 ? -15.045 -0.805 12.241 1.00 93.56 124 ALA A CA 1
ATOM 1014 C C . ALA A 1 124 ? -13.905 0.077 11.689 1.00 93.56 124 ALA A C 1
ATOM 1016 O O . ALA A 1 124 ? -13.637 1.146 12.243 1.00 93.56 124 ALA A O 1
ATOM 1017 N N . LEU A 1 125 ? -13.228 -0.354 10.621 1.00 95.12 125 LEU A N 1
ATOM 1018 C CA . LEU A 1 125 ? -12.117 0.349 9.985 1.00 95.12 125 LEU A CA 1
ATOM 1019 C C . LEU A 1 125 ? -12.164 0.091 8.480 1.00 95.12 125 LEU A C 1
ATOM 1021 O O . LEU A 1 125 ? -11.691 -0.940 8.011 1.00 95.12 125 LEU A O 1
ATOM 1025 N N . ARG A 1 126 ? -12.692 1.053 7.721 1.00 96.88 126 ARG A N 1
ATOM 1026 C CA . ARG A 1 126 ? -12.670 0.972 6.261 1.00 96.88 126 ARG A CA 1
ATOM 1027 C C . ARG A 1 126 ? -11.304 1.353 5.719 1.00 96.88 126 ARG A C 1
ATOM 1029 O O . ARG A 1 126 ? -10.789 2.423 6.065 1.00 96.88 126 ARG A O 1
ATOM 1036 N N . THR A 1 127 ? -10.727 0.516 4.872 1.00 96.44 127 THR A N 1
ATOM 1037 C CA . THR A 1 127 ? -9.421 0.748 4.264 1.00 96.44 127 THR A CA 1
ATOM 1038 C C . THR A 1 127 ? -9.511 0.862 2.745 1.00 96.44 127 THR A C 1
ATOM 1040 O O . THR A 1 127 ? -10.470 0.445 2.106 1.00 96.44 127 THR A O 1
ATOM 1043 N N . CYS A 1 128 ? -8.530 1.537 2.159 1.00 94.81 128 CYS A N 1
ATOM 1044 C CA . CYS A 1 128 ? -8.400 1.720 0.718 1.00 94.81 128 CYS A CA 1
ATOM 1045 C C . CYS A 1 128 ? -6.918 1.907 0.398 1.00 94.81 128 CYS A C 1
ATOM 1047 O O . CYS A 1 128 ? -6.200 2.533 1.183 1.00 94.81 128 CYS A O 1
ATOM 1049 N N . ALA A 1 129 ? -6.460 1.400 -0.745 1.00 93.69 129 ALA A N 1
ATOM 1050 C CA . ALA A 1 129 ? -5.116 1.635 -1.252 1.00 93.69 129 ALA A CA 1
ATOM 1051 C C . ALA A 1 129 ? -5.174 2.244 -2.655 1.00 93.69 129 ALA A C 1
ATOM 1053 O O . ALA A 1 129 ? -5.900 1.762 -3.514 1.00 93.69 129 ALA A O 1
ATOM 1054 N N . LEU A 1 130 ? -4.404 3.310 -2.876 1.00 91.25 130 LEU A N 1
ATOM 1055 C CA . LEU A 1 130 ? -4.361 4.041 -4.143 1.00 91.25 130 LEU A CA 1
ATOM 1056 C C . LEU A 1 130 ? -2.968 3.923 -4.763 1.00 91.25 130 LEU A C 1
ATOM 1058 O O . LEU A 1 130 ? -1.994 4.420 -4.192 1.00 91.25 130 LEU A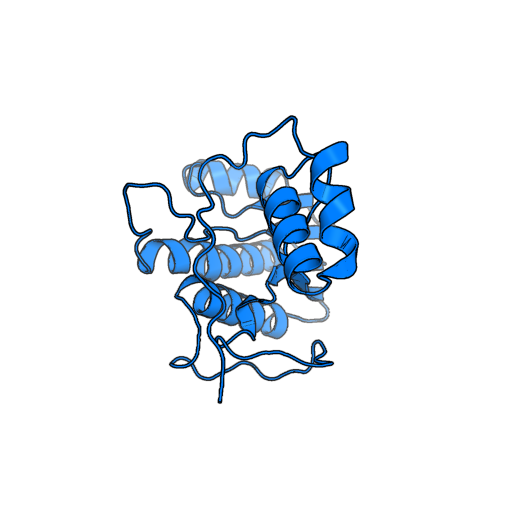 O 1
ATOM 1062 N N . ARG A 1 131 ? -2.852 3.269 -5.923 1.00 91.00 131 ARG A N 1
ATOM 1063 C CA . ARG A 1 131 ? -1.578 3.042 -6.627 1.00 91.00 131 ARG A CA 1
ATOM 1064 C C . ARG A 1 131 ? -1.189 4.256 -7.471 1.00 91.00 131 ARG A C 1
ATOM 1066 O O . ARG A 1 131 ? -1.316 4.261 -8.688 1.00 91.00 131 ARG A O 1
ATOM 1073 N N . PHE A 1 132 ? -0.682 5.305 -6.827 1.00 84.44 132 PHE A N 1
ATOM 1074 C CA . PHE A 1 132 ? -0.277 6.515 -7.546 1.00 84.44 132 PHE A CA 1
ATOM 1075 C C . PHE A 1 132 ? 0.933 6.278 -8.466 1.00 84.44 132 PHE A C 1
ATOM 1077 O O . PHE A 1 132 ? 1.918 5.629 -8.086 1.00 84.44 132 PHE A O 1
ATOM 1084 N N . ARG A 1 133 ? 0.896 6.886 -9.658 1.00 76.25 133 ARG A N 1
ATOM 1085 C CA . ARG A 1 133 ? 2.067 7.143 -10.508 1.00 76.25 133 ARG A CA 1
ATOM 1086 C C . ARG A 1 133 ? 2.493 8.593 -10.325 1.00 76.25 133 ARG A C 1
ATOM 1088 O O . ARG A 1 133 ? 1.630 9.455 -10.267 1.00 76.25 133 ARG A O 1
ATOM 1095 N N . GLY A 1 134 ? 3.812 8.813 -10.236 1.00 68.69 134 GLY A N 1
ATOM 1096 C CA . GLY A 1 134 ? 4.494 10.117 -10.163 1.00 68.69 134 GLY A CA 1
ATOM 1097 C C . GLY A 1 134 ? 3.580 11.343 -10.220 1.00 68.69 134 GLY A C 1
ATOM 1098 O O . GLY A 1 134 ? 3.234 11.791 -11.306 1.00 68.69 134 GLY A O 1
ATOM 1099 N N . ILE A 1 135 ? 3.209 11.854 -9.043 1.00 70.56 135 ILE A N 1
ATOM 1100 C CA . ILE A 1 135 ? 2.414 13.076 -8.900 1.00 70.56 135 ILE A CA 1
ATOM 1101 C C . ILE A 1 135 ? 3.232 14.221 -9.500 1.00 70.56 135 ILE A C 1
ATOM 1103 O O . ILE A 1 135 ? 4.370 14.414 -9.086 1.00 70.56 135 ILE A O 1
ATOM 1107 N N . TYR A 1 136 ? 2.684 14.944 -10.472 1.00 69.25 136 TYR A N 1
ATOM 1108 C CA . TYR A 1 136 ? 3.353 16.047 -11.165 1.00 69.25 136 TYR A CA 1
ATOM 1109 C C . TYR A 1 136 ? 2.592 17.363 -10.958 1.00 69.25 136 TYR A C 1
ATOM 1111 O O . TYR A 1 136 ? 1.431 17.360 -10.548 1.00 69.25 136 TYR A O 1
ATOM 1119 N N . GLY A 1 137 ? 3.257 18.490 -11.216 1.00 67.44 137 GLY A N 1
ATOM 1120 C CA . GLY A 1 137 ? 2.683 19.831 -11.094 1.00 67.44 137 GLY A CA 1
ATOM 1121 C C . GLY A 1 137 ? 3.658 20.849 -10.488 1.00 67.44 137 GLY A C 1
ATOM 1122 O O . GLY A 1 137 ? 4.761 20.477 -10.083 1.00 67.44 137 GLY A O 1
ATOM 1123 N N . PRO A 1 138 ? 3.255 22.129 -10.369 1.00 63.12 138 PRO A N 1
ATOM 1124 C CA . PRO A 1 138 ? 4.138 23.235 -9.969 1.00 63.12 138 PRO A CA 1
ATOM 1125 C C . PRO A 1 138 ? 4.855 23.062 -8.616 1.00 63.12 138 PRO A C 1
ATOM 1127 O O . PRO A 1 138 ? 5.866 23.711 -8.370 1.00 63.12 138 PRO A O 1
ATOM 1130 N N . GLY A 1 139 ? 4.349 22.185 -7.740 1.00 68.00 139 GLY A N 1
ATOM 1131 C CA . GLY A 1 139 ? 4.956 21.861 -6.443 1.00 68.00 139 GLY A CA 1
ATOM 1132 C C . GLY A 1 139 ? 5.892 20.645 -6.434 1.00 68.00 139 GLY A C 1
ATOM 1133 O O . GLY A 1 139 ? 6.492 20.371 -5.399 1.00 68.00 139 GLY A O 1
ATOM 1134 N N . GLU A 1 140 ? 6.021 19.910 -7.543 1.00 65.88 140 GLU A N 1
ATOM 1135 C CA . GLU A 1 140 ? 6.877 18.722 -7.650 1.00 65.88 140 GLU A CA 1
ATOM 1136 C C . GLU A 1 140 ? 7.833 18.856 -8.850 1.00 65.88 140 GLU A C 1
ATOM 1138 O O . GLU A 1 140 ? 7.527 18.410 -9.964 1.00 65.88 140 GLU A O 1
ATOM 1143 N N . PRO A 1 141 ? 9.014 19.466 -8.649 1.00 58.44 141 PRO A N 1
ATOM 1144 C CA . PRO A 1 141 ? 9.925 19.775 -9.748 1.00 58.44 141 PRO A CA 1
ATOM 1145 C C . PRO A 1 141 ? 10.523 18.513 -10.386 1.00 58.44 141 PRO A C 1
ATOM 1147 O O . PRO A 1 141 ? 10.762 18.478 -11.586 1.00 58.44 141 PRO A O 1
ATOM 1150 N N . ARG A 1 142 ? 10.716 17.424 -9.626 1.00 63.44 142 ARG A N 1
ATOM 1151 C CA . ARG A 1 142 ? 11.415 16.231 -10.138 1.00 63.44 142 ARG A CA 1
ATOM 1152 C C . ARG A 1 142 ? 10.517 15.333 -10.975 1.00 63.44 142 ARG A C 1
ATOM 1154 O O . ARG A 1 142 ? 10.990 14.712 -11.925 1.00 63.44 142 ARG A O 1
ATOM 1161 N N . ALA A 1 143 ? 9.254 15.179 -10.578 1.00 61.00 143 ALA A N 1
ATOM 1162 C CA . ALA A 1 143 ? 8.316 14.350 -11.326 1.00 61.00 143 ALA A CA 1
ATOM 1163 C C . ALA A 1 143 ? 7.851 15.050 -12.602 1.00 61.00 143 ALA A C 1
ATOM 1165 O O . ALA A 1 143 ? 7.667 14.366 -13.601 1.00 61.00 143 ALA A O 1
ATOM 1166 N N . THR A 1 144 ? 7.727 16.379 -12.581 1.00 60.59 144 THR A N 1
ATOM 1167 C CA . THR A 1 144 ? 7.349 17.170 -13.759 1.00 60.59 144 THR A CA 1
ATOM 1168 C C . THR A 1 144 ? 8.399 17.048 -14.863 1.00 60.59 144 THR A C 1
ATOM 1170 O O . THR A 1 144 ? 8.051 16.656 -15.974 1.00 60.59 144 THR A O 1
ATOM 1173 N N . ASP A 1 145 ? 9.687 17.228 -14.543 1.00 61.81 145 ASP A N 1
ATOM 1174 C CA . ASP A 1 145 ? 10.775 17.056 -15.518 1.00 61.81 145 ASP A CA 1
ATOM 1175 C C . ASP A 1 145 ? 10.820 15.627 -16.085 1.00 61.81 145 ASP A C 1
ATOM 1177 O O . ASP A 1 145 ? 10.979 15.416 -17.284 1.00 61.81 145 ASP A O 1
ATOM 1181 N N . ARG A 1 146 ? 10.638 14.611 -15.231 1.00 62.22 146 ARG A N 1
ATOM 1182 C CA . ARG A 1 146 ? 10.640 13.201 -15.660 1.00 62.22 146 ARG A CA 1
ATOM 1183 C C . ARG A 1 146 ? 9.419 12.834 -16.495 1.00 62.22 146 ARG A C 1
ATOM 1185 O O . ARG A 1 146 ? 9.552 12.050 -17.426 1.00 62.22 146 ARG A O 1
ATOM 1192 N N . ALA A 1 147 ? 8.246 13.355 -16.143 1.00 59.72 147 ALA A N 1
ATOM 1193 C CA . ALA A 1 147 ? 7.017 13.136 -16.892 1.00 59.72 147 ALA A CA 1
ATOM 1194 C C . ALA A 1 147 ? 7.123 13.765 -18.281 1.00 59.72 147 ALA A C 1
ATOM 1196 O O . ALA A 1 147 ? 6.813 13.088 -19.255 1.00 59.72 147 ALA A O 1
ATOM 1197 N N . ALA A 1 148 ? 7.650 14.992 -18.369 1.00 61.88 148 ALA A N 1
ATOM 1198 C CA . ALA A 1 148 ? 7.964 15.637 -19.637 1.00 61.88 148 ALA A CA 1
ATOM 1199 C C . ALA A 1 148 ? 8.896 14.748 -20.473 1.00 61.88 148 ALA A C 1
ATOM 1201 O O . ALA A 1 148 ? 8.520 14.329 -21.562 1.00 61.88 148 ALA A O 1
ATOM 1202 N N . VAL A 1 149 ? 10.060 14.357 -19.942 1.00 60.81 149 VAL A N 1
ATOM 1203 C CA . VAL A 1 149 ? 11.022 1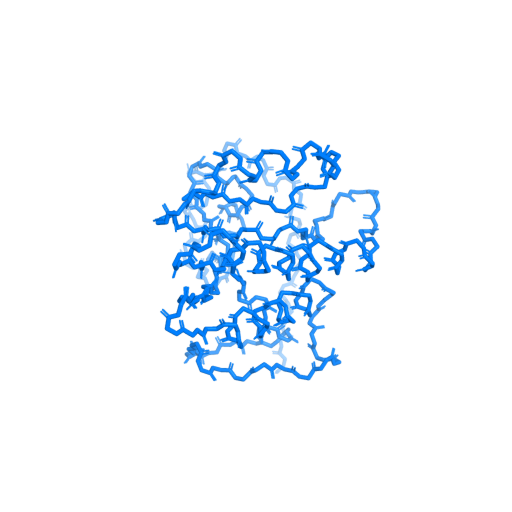3.511 -20.674 1.00 60.81 149 VAL A CA 1
ATOM 1204 C C . VAL A 1 149 ? 10.397 12.199 -21.163 1.00 60.81 149 VAL A C 1
ATOM 1206 O O . VAL A 1 149 ? 10.594 11.837 -22.319 1.00 60.81 149 VAL A O 1
ATOM 1209 N N . CYS A 1 150 ? 9.627 11.495 -20.326 1.00 57.84 150 CYS A N 1
ATOM 1210 C CA . CYS A 1 150 ? 8.942 10.271 -20.747 1.00 57.84 150 CYS A CA 1
ATOM 1211 C C . CYS A 1 150 ? 7.927 10.532 -21.868 1.00 57.84 150 CYS A C 1
ATOM 1213 O O . CYS A 1 150 ? 7.917 9.784 -22.838 1.00 57.84 150 CYS A O 1
ATOM 1215 N N . TYR A 1 151 ? 7.113 11.583 -21.746 1.00 58.69 151 TYR A N 1
ATOM 1216 C CA . TYR A 1 151 ? 6.063 11.914 -22.711 1.00 58.69 151 TYR A CA 1
ATOM 1217 C C . TYR A 1 151 ? 6.635 12.289 -24.084 1.00 58.69 151 TYR A C 1
ATOM 1219 O O . TYR A 1 151 ? 6.151 11.823 -25.111 1.00 58.69 151 TYR A O 1
ATOM 1227 N N . PHE A 1 152 ? 7.710 13.079 -24.111 1.00 60.16 152 PHE A N 1
ATOM 1228 C CA . PHE A 1 152 ? 8.355 13.467 -25.364 1.00 60.16 152 PHE A CA 1
ATOM 1229 C C . PHE A 1 152 ? 9.136 12.315 -26.004 1.00 60.16 152 PHE A C 1
ATOM 1231 O O . PHE A 1 152 ? 9.124 12.195 -27.223 1.00 60.16 152 PHE A O 1
ATOM 1238 N N . HIS A 1 153 ? 9.727 11.414 -25.211 1.00 58.84 153 HIS A N 1
ATOM 1239 C CA . HIS A 1 153 ? 10.378 10.218 -25.754 1.00 58.84 153 HIS A CA 1
ATOM 1240 C C . HIS A 1 153 ? 9.384 9.263 -26.433 1.00 58.84 153 HIS A C 1
ATOM 1242 O O . HIS A 1 153 ? 9.723 8.636 -27.433 1.00 58.84 153 HIS A O 1
ATOM 1248 N N . THR A 1 154 ? 8.157 9.163 -25.911 1.00 55.97 154 THR A N 1
ATOM 1249 C CA . THR A 1 154 ? 7.088 8.362 -26.525 1.00 55.97 154 THR A CA 1
ATOM 1250 C C . THR A 1 154 ? 6.413 9.060 -27.708 1.00 55.97 154 THR A C 1
ATOM 1252 O O . THR A 1 154 ? 5.866 8.377 -28.564 1.00 55.97 154 THR A O 1
ATOM 1255 N N . GLU A 1 155 ? 6.484 10.395 -27.794 1.00 56.72 155 GLU A N 1
ATOM 1256 C CA . GLU A 1 155 ? 5.878 11.206 -28.862 1.00 56.72 155 GLU A CA 1
ATOM 1257 C C . GLU A 1 155 ? 6.921 12.109 -29.555 1.00 56.72 155 GLU A C 1
ATOM 1259 O O . GLU A 1 155 ? 6.988 13.320 -29.298 1.00 56.72 155 GLU A O 1
ATOM 1264 N N . PRO A 1 156 ? 7.724 11.559 -30.491 1.00 59.66 156 PRO A N 1
ATOM 1265 C CA . PRO A 1 156 ? 8.840 12.272 -31.125 1.00 59.66 156 PRO A CA 1
ATOM 1266 C C . PRO A 1 156 ? 8.428 13.579 -31.815 1.00 59.66 156 PRO A C 1
ATOM 1268 O O . PRO A 1 156 ? 9.201 14.533 -31.885 1.00 59.66 156 PRO A O 1
ATOM 1271 N N . LYS A 1 157 ? 7.180 13.654 -32.296 1.00 58.28 157 LYS A N 1
ATOM 1272 C CA . LYS A 1 157 ? 6.626 14.825 -32.995 1.00 58.28 157 LYS A CA 1
ATOM 1273 C C . LYS A 1 157 ? 6.528 16.064 -32.101 1.00 58.28 157 LYS A C 1
ATOM 1275 O O . LYS A 1 157 ? 6.499 17.179 -32.617 1.00 58.28 157 LYS A O 1
ATOM 1280 N N . LEU A 1 158 ? 6.512 15.897 -30.779 1.00 55.00 158 LEU A N 1
ATOM 1281 C CA . LEU A 1 158 ? 6.344 16.984 -29.812 1.00 55.00 158 LEU A CA 1
ATOM 1282 C C . LEU A 1 158 ? 7.672 17.491 -29.226 1.00 55.00 158 LEU A C 1
ATOM 1284 O O . LEU A 1 158 ? 7.666 18.436 -28.441 1.00 55.00 158 LEU A O 1
ATOM 1288 N N . HIS A 1 159 ? 8.820 16.939 -29.643 1.00 58.59 159 HIS A N 1
ATOM 1289 C CA . HIS A 1 159 ? 10.150 17.369 -29.182 1.00 58.59 159 HIS A CA 1
ATOM 1290 C C . HIS A 1 159 ? 10.421 18.873 -29.377 1.00 58.59 159 HIS A C 1
ATOM 1292 O O . HIS A 1 159 ? 11.155 19.474 -28.597 1.00 58.59 159 HIS A O 1
ATOM 1298 N N . HIS A 1 160 ? 9.808 19.508 -30.379 1.00 56.50 160 HIS A N 1
ATOM 1299 C CA . HIS A 1 160 ? 9.957 20.942 -30.643 1.00 56.50 160 HIS A CA 1
ATOM 1300 C C . HIS A 1 160 ? 9.314 21.844 -29.569 1.00 56.50 160 HIS A C 1
ATOM 1302 O O . HIS A 1 160 ? 9.670 23.014 -29.471 1.00 56.50 160 HIS A O 1
ATOM 1308 N N . LEU A 1 161 ? 8.405 21.320 -28.736 1.00 51.12 161 LEU A N 1
ATOM 1309 C CA . LEU A 1 161 ? 7.769 22.067 -27.641 1.00 51.12 161 LEU A CA 1
ATOM 1310 C C . LEU A 1 161 ? 8.641 22.118 -26.373 1.00 51.12 161 LEU A C 1
ATOM 1312 O O . LEU A 1 161 ? 8.471 23.007 -25.538 1.00 51.12 161 LEU A O 1
ATOM 1316 N N . LEU A 1 162 ? 9.620 21.213 -26.241 1.00 51.12 162 LEU A N 1
ATOM 1317 C CA . LEU A 1 162 ? 10.575 21.209 -25.125 1.00 51.12 162 LEU A CA 1
ATOM 1318 C C . LEU A 1 162 ? 11.483 22.445 -25.122 1.00 51.12 162 LEU A C 1
ATOM 1320 O O . LEU A 1 162 ? 11.823 22.961 -24.056 1.00 51.12 162 LEU A O 1
ATOM 1324 N N . SER A 1 163 ? 11.876 22.930 -26.302 1.00 48.75 163 SER A N 1
ATOM 1325 C CA . SER A 1 163 ? 12.854 24.015 -26.445 1.00 48.75 163 SER A CA 1
ATOM 1326 C C . SER A 1 163 ? 12.294 25.390 -26.073 1.00 48.75 163 SER A C 1
ATOM 1328 O O . SER A 1 163 ? 13.048 26.254 -25.637 1.00 48.75 163 SER A O 1
ATOM 1330 N N . SER A 1 164 ? 10.981 25.596 -26.195 1.00 44.94 164 SER A N 1
ATOM 1331 C CA . SER A 1 164 ? 10.352 26.902 -25.968 1.00 44.94 164 SER A CA 1
ATOM 1332 C C . SER A 1 164 ? 9.908 27.125 -24.518 1.00 44.94 164 SER A C 1
ATOM 1334 O O . SER A 1 164 ? 9.962 28.261 -24.049 1.00 44.94 164 SER A O 1
ATOM 1336 N N . GLN A 1 165 ? 9.489 26.077 -23.799 1.00 44.59 165 GLN A N 1
ATOM 1337 C CA . GLN A 1 165 ? 8.805 26.241 -22.508 1.00 44.59 165 GLN A CA 1
ATOM 1338 C C . GLN A 1 165 ? 9.626 25.778 -21.291 1.00 44.59 165 GLN A C 1
ATOM 1340 O O . GLN A 1 165 ? 9.365 26.228 -20.178 1.00 44.59 165 GLN A O 1
ATOM 1345 N N . TYR A 1 166 ? 10.651 24.935 -21.490 1.00 43.75 166 TYR A N 1
ATOM 1346 C CA . TYR A 1 166 ? 11.425 24.311 -20.402 1.00 43.75 166 TYR A CA 1
ATOM 1347 C C . TYR A 1 166 ? 12.924 24.681 -20.376 1.00 43.75 166 TYR A C 1
ATOM 1349 O O . TYR A 1 166 ? 13.654 24.228 -19.499 1.00 43.75 166 TYR A O 1
ATOM 1357 N N . MET A 1 167 ? 13.404 25.564 -21.263 1.00 41.94 167 MET A N 1
ATOM 1358 C CA . MET A 1 167 ? 14.821 25.989 -21.334 1.00 41.94 167 MET A CA 1
ATOM 1359 C C . MET A 1 167 ? 15.323 26.845 -20.148 1.00 41.94 167 MET A C 1
ATOM 1361 O O . MET A 1 167 ? 16.495 27.222 -20.114 1.00 41.94 167 MET A O 1
ATOM 1365 N N . GLY A 1 168 ? 14.484 27.134 -19.148 1.00 41.16 168 GLY A N 1
ATOM 1366 C CA . GLY A 1 168 ? 14.922 27.754 -17.888 1.00 41.16 168 GLY A CA 1
ATOM 1367 C C . GLY A 1 168 ? 15.659 26.786 -16.950 1.00 41.16 168 GLY A C 1
ATOM 1368 O O . GLY A 1 168 ? 16.460 27.214 -16.117 1.00 41.16 168 GLY A O 1
ATOM 1369 N N . THR A 1 169 ? 15.444 25.477 -17.097 1.00 43.31 169 THR A N 1
ATOM 1370 C CA . THR A 1 169 ? 16.152 24.427 -16.359 1.00 43.31 169 THR A CA 1
ATOM 1371 C C . THR A 1 169 ? 17.144 23.751 -17.297 1.00 43.31 169 THR A C 1
ATOM 1373 O O . THR A 1 169 ? 16.781 22.967 -18.167 1.00 43.31 169 THR A O 1
ATOM 1376 N N . LYS A 1 170 ? 18.440 24.056 -17.141 1.00 36.22 170 LYS A N 1
ATOM 1377 C CA . LYS A 1 170 ? 19.523 23.389 -17.883 1.00 36.22 170 LYS A CA 1
ATOM 1378 C C . LYS A 1 170 ? 19.427 21.865 -17.713 1.00 36.22 170 LYS A C 1
ATOM 1380 O O . LYS A 1 170 ? 19.946 21.308 -16.750 1.00 36.22 170 LYS A O 1
ATOM 1385 N N . LEU A 1 171 ? 18.876 21.176 -18.710 1.00 42.62 171 LEU A N 1
ATOM 1386 C CA . LEU A 1 171 ? 19.005 19.729 -18.924 1.00 42.62 171 LEU A CA 1
ATOM 1387 C C . LEU A 1 171 ? 20.417 19.368 -19.443 1.00 42.62 171 LEU A C 1
ATOM 1389 O O . LEU A 1 171 ? 20.589 18.456 -20.247 1.00 42.62 171 LEU A O 1
ATOM 1393 N N . SER A 1 172 ? 21.463 20.071 -18.990 1.00 34.19 172 SER A N 1
ATOM 1394 C CA . SER A 1 172 ? 22.826 20.039 -19.551 1.00 34.19 172 SER A CA 1
ATOM 1395 C C . SER A 1 172 ? 23.614 18.747 -19.278 1.00 34.19 172 SER A C 1
ATOM 1397 O O . SER A 1 172 ? 24.837 18.740 -19.378 1.00 34.19 172 SER A O 1
ATOM 1399 N N . GLY A 1 173 ? 22.945 17.664 -18.881 1.00 34.34 173 GLY A N 1
ATOM 1400 C CA . GLY A 1 173 ? 23.568 16.382 -18.548 1.00 34.34 173 GLY A CA 1
ATOM 1401 C C . GLY A 1 173 ? 23.067 15.194 -19.367 1.00 34.34 173 GLY A C 1
ATOM 1402 O O . GLY A 1 173 ? 23.611 14.102 -19.212 1.00 34.34 173 GLY A O 1
ATOM 1403 N N . TYR A 1 174 ? 22.052 15.367 -20.220 1.00 34.00 174 TYR A N 1
ATOM 1404 C CA . TYR A 1 174 ? 21.512 14.266 -21.016 1.00 34.00 174 TYR A CA 1
ATOM 1405 C C . TYR A 1 174 ? 22.235 14.199 -22.367 1.00 34.00 174 TYR A C 1
ATOM 1407 O O . TYR A 1 174 ? 21.841 14.841 -23.333 1.00 34.00 174 TYR A O 1
ATOM 1415 N N . ARG A 1 175 ? 23.346 13.450 -22.423 1.00 31.14 175 ARG A N 1
ATOM 1416 C CA . ARG A 1 175 ? 23.899 12.997 -23.708 1.00 31.14 175 ARG A CA 1
ATOM 1417 C C . ARG A 1 175 ? 22.928 11.975 -24.290 1.00 31.14 175 ARG A C 1
ATOM 1419 O O . ARG A 1 175 ? 22.650 10.980 -23.619 1.00 31.14 175 ARG A O 1
ATOM 1426 N N . GLU A 1 176 ? 22.451 12.225 -25.508 1.00 34.28 176 GLU A N 1
ATOM 1427 C CA . GLU A 1 176 ? 21.805 11.225 -26.360 1.00 34.28 176 GLU A CA 1
ATOM 1428 C C . GLU A 1 176 ? 22.636 9.941 -26.313 1.00 34.28 176 GLU A C 1
ATOM 1430 O O . GLU A 1 176 ? 23.756 9.881 -26.822 1.00 34.28 176 GLU A O 1
ATOM 1435 N N . ARG A 1 177 ? 22.125 8.911 -25.634 1.00 31.14 177 ARG A N 1
ATOM 1436 C CA . ARG A 1 177 ? 22.564 7.554 -25.933 1.00 31.14 177 ARG A CA 1
ATOM 1437 C C . ARG A 1 177 ? 21.729 7.141 -27.123 1.00 31.14 177 ARG A C 1
ATOM 1439 O O . ARG A 1 177 ? 20.504 7.126 -27.035 1.00 31.14 177 ARG A O 1
ATOM 1446 N N . SER A 1 178 ? 22.432 6.915 -28.223 1.00 30.70 178 SER A N 1
ATOM 1447 C CA . SER A 1 178 ? 21.948 6.382 -29.485 1.00 30.70 178 SER A CA 1
ATOM 1448 C C . SER A 1 178 ? 20.833 5.369 -29.255 1.00 30.70 178 SER A C 1
ATOM 1450 O O . SER A 1 178 ? 20.956 4.485 -28.404 1.00 30.70 178 SER A O 1
ATOM 1452 N N . ALA A 1 179 ? 19.751 5.541 -30.014 1.00 33.56 179 ALA A N 1
ATOM 1453 C CA . ALA A 1 179 ? 18.628 4.627 -30.074 1.00 33.56 179 ALA A CA 1
ATOM 1454 C C . ALA A 1 179 ? 19.135 3.179 -30.107 1.00 33.56 179 ALA A C 1
ATOM 1456 O O . ALA A 1 179 ? 19.902 2.798 -30.992 1.00 33.56 179 ALA A O 1
ATOM 1457 N N . ILE A 1 180 ? 18.723 2.387 -29.119 1.00 28.06 180 ILE A N 1
ATOM 1458 C CA . ILE A 1 180 ? 18.850 0.937 -29.193 1.00 28.06 180 ILE A CA 1
ATOM 1459 C C . ILE A 1 180 ? 17.872 0.521 -30.288 1.00 28.06 180 ILE A C 1
ATOM 1461 O O . ILE A 1 180 ? 16.664 0.487 -30.070 1.00 28.06 180 ILE A O 1
ATOM 1465 N N . SER A 1 181 ? 18.396 0.283 -31.487 1.00 26.50 181 SER A N 1
ATOM 1466 C CA . SER A 1 181 ? 17.695 -0.454 -32.528 1.00 26.50 181 SER A CA 1
ATOM 1467 C C . SER A 1 181 ? 17.407 -1.847 -31.979 1.00 26.50 181 SER A C 1
ATOM 1469 O O . SER A 1 181 ? 18.336 -2.619 -31.730 1.00 26.50 181 SER A O 1
ATOM 1471 N N . VAL A 1 182 ? 16.136 -2.138 -31.727 1.00 26.19 182 VAL A N 1
ATOM 1472 C CA . VAL A 1 182 ? 15.682 -3.488 -31.394 1.00 26.19 182 VAL A CA 1
ATOM 1473 C C . VAL A 1 182 ? 15.473 -4.230 -32.724 1.00 26.19 182 VAL A C 1
ATOM 1475 O O . VAL A 1 182 ? 14.848 -3.639 -33.609 1.00 26.19 182 VAL A O 1
ATOM 1478 N N . PRO A 1 183 ? 16.040 -5.437 -32.912 1.00 33.75 183 PRO A N 1
ATOM 1479 C CA . PRO A 1 183 ? 15.780 -6.276 -34.082 1.00 33.75 183 PRO A CA 1
ATOM 1480 C C . PRO A 1 183 ? 14.343 -6.810 -34.117 1.00 33.75 183 PRO A C 1
ATOM 1482 O O . PRO A 1 183 ? 13.733 -6.949 -33.029 1.00 33.75 183 PRO A O 1
#

Foldseek 3Di:
DEDELDPPQPPVRVVVCLVVPQAAADAYEYDHDDDPDPPVDDDPPLVNLLCRLAVSLVVVLVSCLVRLHAEYEYAAAPLLQDLPDDDDPDDPPRDGDDPVSRPDSNNNSRNNSQVVQVVSDDRSHHYYYDHDDQDDDPVDPPSPVVVVVVVCVVPVVCPVVCVPPPVVDPPVPDDDPPDPPDD

Sequence (183 aa):
MVITSNIEVPHKRRNKILKKKLRCGARLFHQSNIFHTQSRKGDFNRYMIYKVNVVGTLRLLEYCRRMKVPRFVFASSVAVIFTGKELVNVNEDYPYPDEREYFCAYSCSKAKAEREVLAADCPALRTCALRFRGIYGPGEPRATDRAAVCYFHTEPKLHHLLSSQYMGTKLSGYRERSAISVP